Protein AF-A0A1B0GRP8-F1 (afdb_monomer)

Nearest PDB structures (foldseek):
  7cgp-assembly1_J  TM=9.597E-01  e=1.754E-04  Homo sapiens
  6lo8-assembly1_G  TM=8.815E-01  e=2.556E-01  Saccharomyces cerevisiae S288C
  3dxr-assembly1_A  TM=9.101E-01  e=4.476E-01  Saccharomyces cerevisiae
  7cgp-assembly1_E  TM=8.741E-01  e=9.018E-01  Homo sapiens
  8b6h-assembly1_FA  TM=8.719E-01  e=1.949E+00  Tetrahymena thermophila SB210

InterPro domains:
  IPR004217 Tim10-like [PF02953] (3-42)
  IPR035427 Tim10-like domain superfamily [G3DSA:1.10.287.810] (1-47)
  IPR035427 Tim10-like domain superfamily [SSF144122] (11-43)
 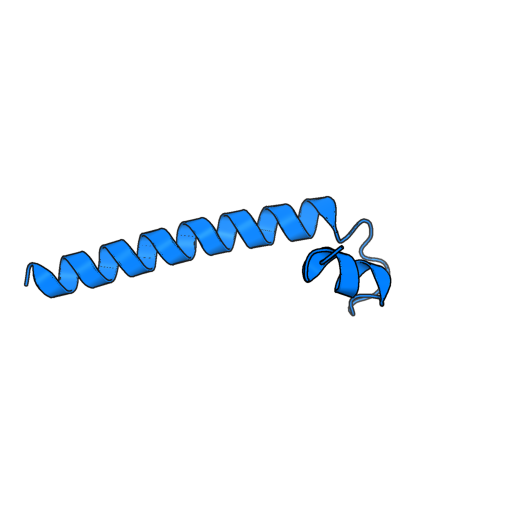 IPR050673 Mitochondrial import inner membrane translocase subunit [PTHR13172] (3-45)

Organism: Mus musculus (NCBI:txid10090)

Foldseek 3Di:
DVVVVVVVVVVVVVVVVVVVLVVVLCVPLPPDPPDPDDDPSSVCSSVPPPD

Solvent-accessible surface area (backbone atoms only — not comparable to full-atom values): 3116 Å² total; per-residue (Å²): 110,70,69,59,54,49,53,53,49,53,51,50,52,52,51,54,51,49,54,54,50,53,51,50,40,46,74,71,31,52,93,70,77,91,57,93,68,78,53,75,65,35,45,46,49,60,74,47,79,88,121

Structure (mmCIF, N/CA/C/O backbone):
data_AF-A0A1B0GRP8-F1
#
_entry.id   AF-A0A1B0GRP8-F1
#
loop_
_atom_site.group_PDB
_atom_site.id
_atom_site.type_symbol
_atom_site.label_atom_id
_atom_site.label_alt_id
_atom_site.label_comp_id
_atom_site.label_asym_id
_atom_site.label_entity_id
_atom_site.label_seq_id
_atom_site.pdbx_PDB_ins_code
_atom_site.Cartn_x
_atom_site.Cartn_y
_atom_site.Cartn_z
_atom_site.occupancy
_atom_site.B_iso_or_equiv
_atom_site.auth_seq_id
_atom_site.auth_comp_id
_atom_site.auth_asym_id
_atom_site.auth_atom_id
_atom_site.pdbx_PDB_model_num
ATOM 1 N N . MET A 1 1 ? -11.513 1.040 28.307 1.00 62.78 1 MET A N 1
ATOM 2 C CA . MET A 1 1 ? -11.915 -0.064 27.404 1.00 62.78 1 MET A CA 1
ATOM 3 C C . MET A 1 1 ? -12.455 0.466 26.074 1.00 62.78 1 MET A C 1
ATOM 5 O O . MET A 1 1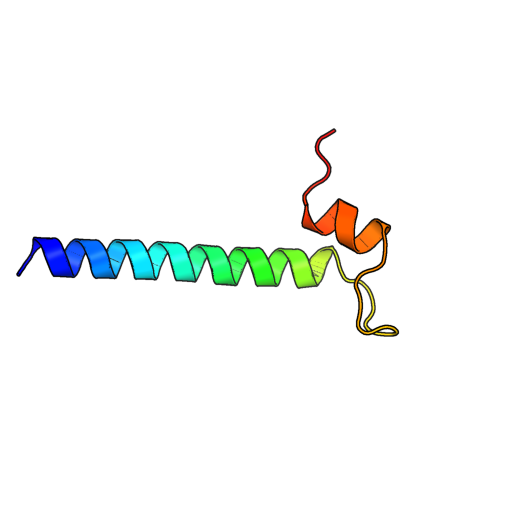 ? -11.896 0.122 25.042 1.00 62.78 1 MET A O 1
ATOM 9 N N . GLU A 1 2 ? -13.459 1.351 26.065 1.00 79.50 2 GLU A N 1
ATOM 10 C CA . GLU A 1 2 ? -14.065 1.871 24.817 1.00 79.50 2 GLU A CA 1
ATOM 11 C C . GLU A 1 2 ? -13.084 2.622 23.897 1.00 79.50 2 GLU A C 1
ATOM 13 O O . GLU A 1 2 ? -13.092 2.422 22.684 1.00 79.50 2 GLU A O 1
ATOM 18 N N . GLN A 1 3 ? -12.177 3.422 24.465 1.00 84.44 3 GLN A N 1
ATOM 19 C CA . GLN A 1 3 ? -11.191 4.190 23.695 1.00 84.44 3 GLN A CA 1
ATOM 20 C C . GLN A 1 3 ? -10.177 3.293 22.956 1.00 84.44 3 GLN A C 1
ATOM 22 O O . GLN A 1 3 ? -9.860 3.546 21.797 1.00 84.44 3 GLN A O 1
ATOM 27 N N . GLN A 1 4 ? -9.732 2.194 23.579 1.00 88.56 4 GLN A N 1
ATOM 28 C CA . GLN A 1 4 ? -8.859 1.202 22.934 1.00 88.56 4 GLN A CA 1
ATOM 29 C C . GLN A 1 4 ? -9.586 0.449 21.816 1.00 88.56 4 GLN A C 1
ATOM 31 O O . GLN A 1 4 ? -9.016 0.227 20.751 1.00 88.56 4 GLN A O 1
ATOM 36 N N . GLN A 1 5 ? -10.862 0.098 22.011 1.00 92.00 5 GLN A N 1
ATOM 37 C CA . GLN A 1 5 ? -11.656 -0.507 20.939 1.00 92.00 5 GLN A CA 1
ATOM 38 C C . GLN A 1 5 ? -11.838 0.447 19.753 1.00 92.00 5 GLN A C 1
ATOM 40 O O . GLN A 1 5 ? -11.806 -0.001 18.609 1.00 92.00 5 GLN A O 1
ATOM 45 N N . GLN A 1 6 ? -11.986 1.753 20.000 1.00 94.06 6 GLN A N 1
ATOM 46 C CA . GLN A 1 6 ? -12.039 2.742 18.923 1.00 94.06 6 GLN A CA 1
ATOM 47 C C . GLN A 1 6 ? -10.709 2.838 18.166 1.00 94.06 6 GLN A C 1
ATOM 49 O O . GLN A 1 6 ? -10.717 2.872 16.939 1.00 94.06 6 GLN A O 1
ATOM 54 N N . GLN A 1 7 ? -9.572 2.819 18.867 1.00 95.06 7 GLN A N 1
ATOM 55 C CA . GLN A 1 7 ? -8.252 2.795 18.224 1.00 95.06 7 GLN A CA 1
ATOM 56 C C . GLN A 1 7 ? -8.062 1.546 17.352 1.00 95.06 7 GLN A C 1
ATOM 58 O O . GLN A 1 7 ? -7.579 1.658 16.226 1.00 95.06 7 GLN A O 1
ATOM 63 N N . LEU A 1 8 ? -8.501 0.375 17.828 1.00 95.62 8 LEU A N 1
ATOM 64 C CA . LEU A 1 8 ? -8.455 -0.866 17.050 1.00 95.62 8 LEU A CA 1
ATOM 65 C C . LEU A 1 8 ? -9.361 -0.817 15.813 1.00 95.62 8 LEU A C 1
ATOM 67 O O . LEU A 1 8 ? -8.960 -1.303 14.757 1.00 95.62 8 LEU A O 1
ATOM 71 N N . ARG A 1 9 ? -10.554 -0.213 15.914 1.00 95.75 9 ARG A N 1
ATOM 72 C CA . ARG A 1 9 ? -11.434 0.010 14.753 1.00 95.75 9 ARG A CA 1
ATOM 73 C C . ARG A 1 9 ? -10.779 0.929 13.725 1.00 95.75 9 ARG A C 1
ATOM 75 O O . ARG A 1 9 ? -10.668 0.539 12.572 1.00 95.75 9 ARG A O 1
ATOM 82 N N . ASN A 1 10 ? -10.250 2.073 14.155 1.00 95.31 10 ASN A N 1
ATOM 83 C CA . ASN A 1 10 ? -9.581 3.020 13.258 1.00 95.31 10 ASN A CA 1
ATOM 84 C C . ASN A 1 10 ? -8.390 2.378 12.533 1.00 95.31 10 ASN A C 1
ATOM 86 O O . ASN A 1 10 ? -8.222 2.567 11.331 1.00 95.31 10 ASN A O 1
ATOM 90 N N . LEU A 1 11 ? -7.575 1.598 13.253 1.00 97.62 11 LEU A N 1
ATOM 91 C CA . LEU A 1 11 ? -6.461 0.868 12.652 1.00 97.62 11 LEU A CA 1
ATOM 92 C C . LEU A 1 11 ? -6.961 -0.165 11.640 1.00 97.62 11 LEU A C 1
ATOM 94 O O . LEU A 1 11 ? -6.430 -0.243 10.536 1.00 97.62 11 LEU A O 1
ATOM 98 N N . ARG A 1 12 ? -7.989 -0.944 11.992 1.00 97.56 12 ARG A N 1
ATOM 99 C CA . ARG A 1 12 ? -8.592 -1.917 11.075 1.00 97.56 12 ARG A CA 1
ATOM 100 C C . ARG A 1 12 ? -9.084 -1.236 9.801 1.00 97.56 12 ARG A C 1
ATOM 102 O O . ARG A 1 12 ? -8.781 -1.721 8.716 1.00 97.56 12 ARG A O 1
ATOM 109 N N . ASP A 1 13 ? -9.807 -0.132 9.929 1.00 97.81 13 ASP A N 1
ATOM 110 C CA . ASP A 1 13 ? -10.368 0.588 8.787 1.00 97.81 13 ASP A CA 1
ATOM 111 C C . ASP A 1 13 ? -9.256 1.161 7.899 1.00 97.81 13 ASP A C 1
ATOM 113 O O . ASP A 1 13 ? -9.299 0.998 6.679 1.00 97.81 13 ASP A O 1
ATOM 117 N N . PHE A 1 14 ? -8.202 1.727 8.500 1.00 98.31 14 PHE A N 1
ATOM 118 C CA . PHE A 1 14 ? -7.004 2.153 7.774 1.00 98.31 14 PHE A CA 1
ATOM 119 C C . PHE A 1 14 ? -6.362 0.998 6.997 1.00 98.31 14 PHE A C 1
ATOM 121 O O . PHE A 1 14 ? -6.076 1.140 5.810 1.00 98.31 14 PHE A O 1
ATOM 128 N N . LEU A 1 15 ? -6.172 -0.158 7.638 1.00 98.19 15 LEU A N 1
ATOM 129 C CA . LEU A 1 15 ? -5.557 -1.323 7.000 1.00 98.19 15 LEU A CA 1
ATOM 130 C C . LEU A 1 15 ? -6.421 -1.888 5.867 1.00 98.19 15 LEU A C 1
ATOM 132 O O . LEU A 1 15 ? -5.886 -2.310 4.846 1.00 98.19 15 LEU A O 1
ATOM 136 N N . LEU A 1 16 ? -7.748 -1.868 6.007 1.00 97.81 16 LEU A N 1
ATOM 137 C CA . LEU A 1 16 ? -8.658 -2.282 4.936 1.00 97.81 16 LEU A CA 1
ATOM 138 C C . LEU A 1 16 ? -8.554 -1.355 3.720 1.00 97.81 16 LEU A C 1
ATOM 140 O O . LEU A 1 16 ? -8.503 -1.835 2.586 1.00 97.81 16 LEU A O 1
ATOM 144 N N . VAL A 1 17 ? -8.490 -0.041 3.948 1.00 97.56 17 VAL A N 1
ATOM 145 C CA . VAL A 1 17 ? -8.294 0.943 2.875 1.00 97.56 17 VAL A CA 1
AT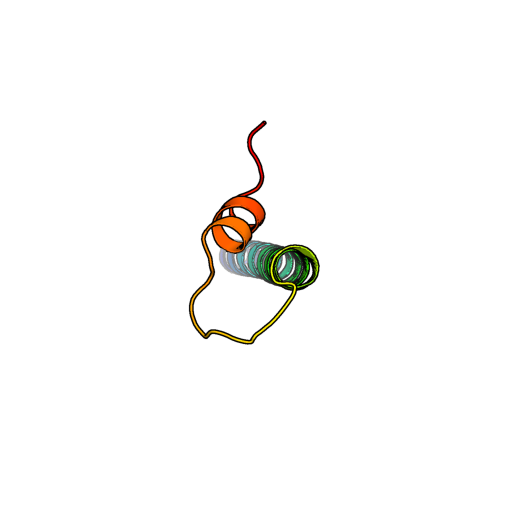OM 146 C C . VAL A 1 17 ? -6.918 0.781 2.236 1.00 97.56 17 VAL A C 1
ATO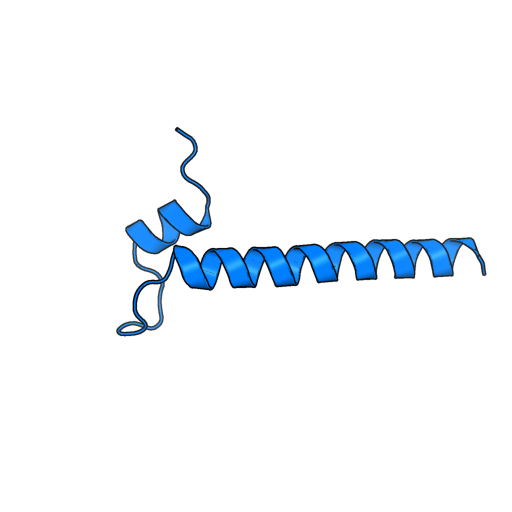M 148 O O . VAL A 1 17 ? -6.832 0.753 1.011 1.00 97.56 17 VAL A O 1
ATOM 151 N N . TYR A 1 18 ? -5.866 0.613 3.039 1.00 97.69 18 TYR A N 1
ATOM 152 C CA . TYR A 1 18 ? -4.508 0.363 2.558 1.00 97.69 18 TYR A CA 1
ATOM 153 C C . TYR A 1 18 ? -4.458 -0.871 1.656 1.00 97.69 18 TYR A C 1
ATOM 155 O O . TYR A 1 18 ? -4.005 -0.761 0.524 1.00 97.69 18 TYR A O 1
ATOM 163 N N . ASN A 1 19 ? -5.004 -2.005 2.103 1.00 97.00 19 ASN A N 1
ATOM 164 C CA . ASN A 1 19 ? -5.021 -3.245 1.323 1.00 97.00 19 ASN A CA 1
ATOM 165 C C . ASN A 1 19 ? -5.752 -3.080 -0.015 1.00 97.00 19 ASN A C 1
ATOM 167 O O . ASN A 1 19 ? -5.288 -3.558 -1.045 1.00 97.00 19 ASN A O 1
ATOM 171 N N . ARG A 1 20 ? -6.894 -2.382 -0.015 1.00 97.12 20 ARG A N 1
ATOM 172 C CA . ARG A 1 20 ? -7.640 -2.117 -1.250 1.00 97.12 20 ARG A CA 1
ATOM 173 C C . ARG A 1 20 ? -6.874 -1.188 -2.191 1.00 97.12 20 ARG A C 1
ATOM 175 O O . ARG A 1 20 ? -6.923 -1.361 -3.405 1.00 97.12 20 ARG A O 1
ATOM 182 N N . MET A 1 21 ? -6.205 -0.181 -1.639 1.00 95.75 21 MET A N 1
ATOM 183 C CA . MET A 1 21 ? -5.431 0.784 -2.412 1.00 95.75 21 MET A CA 1
ATOM 184 C C . MET A 1 21 ? -4.202 0.119 -3.036 1.00 95.75 21 MET A C 1
ATOM 186 O O . MET A 1 21 ? -3.960 0.299 -4.226 1.00 95.75 21 MET A O 1
ATOM 190 N N . THR A 1 22 ? -3.480 -0.706 -2.274 1.00 95.44 22 THR A N 1
ATOM 191 C CA . THR A 1 22 ? -2.311 -1.439 -2.775 1.00 95.44 22 THR A CA 1
ATOM 192 C C . THR A 1 22 ? -2.687 -2.475 -3.829 1.00 95.44 22 THR A C 1
ATOM 194 O O . THR A 1 22 ? -1.992 -2.569 -4.838 1.00 95.44 22 THR A O 1
ATOM 197 N N . GLU A 1 23 ? -3.802 -3.194 -3.662 1.00 97.00 23 GLU A N 1
ATOM 198 C CA . GLU A 1 23 ? -4.321 -4.109 -4.688 1.00 97.00 23 GLU A CA 1
ATOM 199 C C . GLU A 1 23 ? -4.650 -3.368 -5.991 1.00 97.00 23 GLU A C 1
ATOM 201 O O . GLU A 1 23 ? -4.250 -3.801 -7.073 1.00 97.00 23 GLU A O 1
ATOM 206 N N . LEU A 1 24 ? -5.335 -2.225 -5.893 1.00 94.94 24 LEU A N 1
ATOM 207 C CA . LEU A 1 24 ? -5.712 -1.431 -7.059 1.00 94.94 24 LEU A CA 1
ATOM 208 C C . LEU A 1 24 ? -4.491 -0.883 -7.804 1.00 94.94 24 LEU A C 1
ATOM 210 O O . LEU A 1 24 ? -4.457 -0.944 -9.034 1.00 94.94 24 LEU A O 1
ATOM 214 N N . CYS A 1 25 ? -3.506 -0.351 -7.075 1.00 95.12 25 CYS A N 1
ATOM 215 C CA . CYS A 1 25 ? -2.263 0.127 -7.673 1.00 95.12 25 CYS A CA 1
ATOM 216 C C . CYS A 1 25 ? -1.522 -1.023 -8.354 1.00 95.12 25 CYS A C 1
ATOM 218 O O . CYS A 1 25 ? -1.129 -0.883 -9.502 1.00 95.12 25 CYS A O 1
ATOM 220 N N . PHE A 1 26 ? -1.406 -2.188 -7.716 1.00 94.75 26 PHE A N 1
ATOM 221 C CA . PHE A 1 26 ? -0.750 -3.336 -8.340 1.00 94.75 26 PHE A CA 1
ATOM 222 C C . PHE A 1 26 ? -1.447 -3.765 -9.642 1.00 94.75 26 PHE A C 1
ATOM 224 O O . PHE A 1 26 ? -0.793 -3.910 -10.668 1.00 94.75 26 PHE A O 1
ATOM 231 N N . GLN A 1 27 ? -2.779 -3.885 -9.634 1.00 94.00 27 GLN A N 1
ATOM 232 C CA . GLN A 1 27 ? -3.554 -4.285 -10.817 1.00 94.00 27 GLN A CA 1
ATOM 233 C C . GLN A 1 27 ? -3.467 -3.293 -11.986 1.00 94.00 27 GLN A C 1
ATOM 235 O O . GLN A 1 27 ? -3.644 -3.698 -13.134 1.00 94.00 27 GLN A O 1
ATOM 240 N N . ARG A 1 28 ? -3.264 -1.998 -11.713 1.00 92.88 28 ARG A N 1
ATOM 241 C CA . ARG A 1 28 ? -3.255 -0.942 -12.742 1.00 92.88 28 ARG A CA 1
ATOM 242 C C . ARG A 1 28 ? -1.859 -0.511 -13.177 1.00 92.88 28 ARG A C 1
ATOM 244 O O . ARG A 1 28 ? -1.702 -0.116 -14.325 1.00 92.88 28 ARG A O 1
ATOM 251 N N . CYS A 1 29 ? -0.894 -0.540 -12.265 1.00 94.00 29 CYS A N 1
ATOM 252 C CA . CYS A 1 29 ? 0.425 0.066 -12.439 1.00 94.00 29 CYS A CA 1
ATOM 253 C C . CYS A 1 29 ? 1.525 -0.960 -12.737 1.00 94.00 29 CYS A C 1
ATOM 255 O O . CYS A 1 29 ? 2.582 -0.560 -13.197 1.00 94.00 29 CYS A O 1
ATOM 257 N N . VAL A 1 30 ? 1.294 -2.258 -12.493 1.00 93.75 30 VAL A N 1
ATOM 258 C CA . VAL A 1 30 ? 2.276 -3.333 -12.733 1.00 93.75 30 VAL A CA 1
ATOM 259 C C . VAL A 1 30 ? 1.733 -4.269 -13.822 1.00 93.75 30 VAL A C 1
ATOM 261 O O . VAL A 1 30 ? 1.039 -5.243 -13.516 1.00 93.75 30 VAL A O 1
ATOM 264 N N . PRO A 1 31 ? 1.972 -3.976 -15.115 1.00 9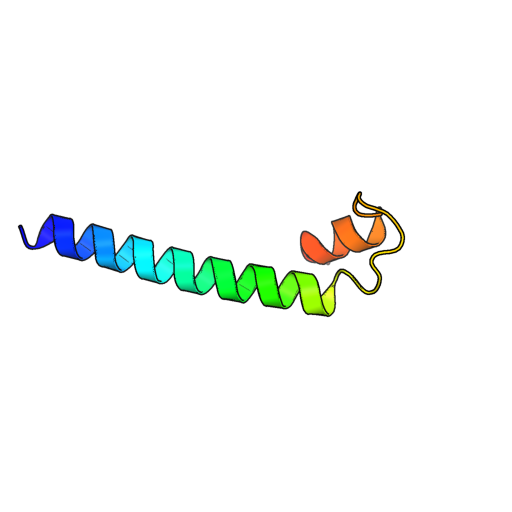2.06 31 PRO A N 1
ATOM 265 C CA . PRO A 1 31 ? 1.379 -4.725 -16.224 1.00 92.06 31 PRO A CA 1
ATOM 266 C C . PRO A 1 31 ? 2.017 -6.104 -16.444 1.00 92.06 31 PRO A C 1
ATOM 268 O O . PRO A 1 31 ? 1.423 -6.957 -17.107 1.00 92.06 31 PRO A O 1
ATOM 271 N N . SER A 1 32 ? 3.226 -6.341 -15.925 1.00 91.38 32 SER A N 1
ATOM 272 C CA . SER A 1 32 ? 3.948 -7.605 -16.097 1.00 91.38 32 SER A CA 1
ATOM 273 C C . SER A 1 32 ? 4.832 -7.922 -14.888 1.00 91.38 32 SER A C 1
ATOM 275 O O . SER A 1 32 ? 5.146 -7.048 -14.096 1.00 91.38 32 SER A O 1
ATOM 277 N N . LEU A 1 33 ? 5.250 -9.183 -14.742 1.00 94.00 33 LEU A N 1
ATOM 278 C CA . LEU A 1 33 ? 6.130 -9.642 -13.652 1.00 94.00 33 LEU A CA 1
ATOM 279 C C . LEU A 1 33 ? 7.419 -10.276 -14.196 1.00 94.00 33 LEU A C 1
ATOM 281 O O . LEU A 1 33 ? 7.901 -11.284 -13.676 1.00 94.00 33 LEU A O 1
ATOM 285 N N . HIS A 1 34 ? 7.948 -9.735 -15.297 1.00 94.00 34 HIS A N 1
ATOM 286 C CA . HIS A 1 34 ? 9.152 -10.265 -15.948 1.00 94.00 34 HIS A CA 1
ATOM 287 C C . HIS A 1 34 ? 10.426 -10.035 -15.124 1.00 94.00 34 HIS A C 1
ATOM 289 O O . HIS A 1 34 ? 11.352 -10.849 -15.168 1.00 94.00 34 HIS A O 1
ATOM 295 N N . HIS A 1 35 ? 10.458 -8.963 -14.338 1.00 92.19 35 HIS A N 1
ATOM 296 C CA . HIS A 1 35 ? 11.529 -8.595 -13.420 1.00 92.19 35 HIS A CA 1
ATOM 297 C C . HIS A 1 35 ? 10.974 -8.450 -11.996 1.00 92.19 35 HIS A C 1
ATOM 299 O O . HIS A 1 35 ? 9.791 -8.217 -11.781 1.00 92.19 35 HIS A O 1
ATOM 305 N N . ARG A 1 36 ? 11.834 -8.667 -10.991 1.00 93.25 36 ARG A N 1
ATOM 306 C CA . ARG A 1 36 ? 11.438 -8.602 -9.569 1.00 93.25 36 ARG A CA 1
ATOM 307 C C . ARG A 1 36 ? 11.324 -7.164 -9.052 1.00 93.25 36 ARG A C 1
ATOM 309 O O . ARG A 1 36 ? 10.547 -6.915 -8.136 1.00 93.25 36 ARG A O 1
ATOM 316 N N . ALA A 1 37 ? 12.191 -6.275 -9.529 1.00 94.25 37 ALA A N 1
ATOM 317 C CA . ALA A 1 37 ? 12.141 -4.861 -9.168 1.00 94.25 37 ALA A CA 1
ATOM 318 C C . ALA A 1 37 ? 11.013 -4.175 -9.948 1.00 94.25 37 ALA A C 1
ATOM 320 O O . ALA A 1 37 ? 10.563 -4.731 -10.935 1.00 94.25 37 ALA A O 1
ATOM 321 N N . LEU A 1 38 ? 10.581 -2.991 -9.526 1.00 91.25 38 LEU A N 1
ATOM 322 C CA . LEU A 1 38 ? 9.746 -2.145 -10.378 1.00 91.25 38 LEU A CA 1
ATOM 323 C C . LEU A 1 38 ? 10.644 -1.413 -11.375 1.00 91.25 38 LEU A C 1
ATOM 325 O O . LEU A 1 38 ? 11.756 -1.005 -11.011 1.00 91.25 38 LEU A O 1
ATOM 329 N N . ASP A 1 39 ? 10.181 -1.252 -12.608 1.00 91.38 39 ASP A N 1
ATOM 330 C CA . ASP A 1 39 ? 10.828 -0.337 -13.547 1.00 91.38 39 ASP A CA 1
ATOM 331 C C . ASP A 1 39 ? 10.453 1.130 -13.253 1.00 91.38 39 ASP A C 1
ATOM 333 O O . ASP A 1 39 ? 9.667 1.430 -12.355 1.00 91.38 39 ASP A O 1
ATOM 337 N N . ALA A 1 40 ? 11.070 2.077 -13.962 1.00 89.81 40 ALA A N 1
ATOM 338 C CA . ALA A 1 40 ? 10.857 3.501 -13.704 1.00 89.81 40 ALA A CA 1
ATOM 339 C C . ALA A 1 40 ? 9.407 3.961 -13.970 1.00 89.81 40 ALA A C 1
ATOM 341 O O . ALA A 1 40 ? 8.928 4.855 -13.273 1.00 89.81 40 ALA A O 1
ATOM 342 N N . GLU A 1 41 ? 8.715 3.344 -14.931 1.00 89.25 41 GLU A N 1
ATOM 343 C CA . GLU A 1 41 ? 7.335 3.675 -15.303 1.00 89.25 41 GLU A CA 1
ATOM 344 C C . GLU A 1 41 ? 6.343 3.096 -14.281 1.00 89.25 41 GLU A C 1
ATOM 346 O O . GLU A 1 41 ? 5.439 3.790 -13.806 1.00 89.25 41 GLU A O 1
ATOM 351 N N . GLU A 1 42 ? 6.558 1.851 -13.852 1.00 90.06 42 GLU A N 1
ATOM 352 C CA . GLU A 1 42 ? 5.808 1.217 -12.763 1.00 90.06 42 GLU A CA 1
ATOM 353 C C . GLU A 1 42 ? 5.985 1.991 -11.450 1.00 90.06 42 GLU A C 1
ATOM 355 O O . GLU A 1 42 ? 5.026 2.198 -10.708 1.00 90.06 42 GLU A O 1
ATOM 360 N N . VAL A 1 43 ? 7.200 2.477 -11.167 1.00 90.06 43 VAL A N 1
ATOM 361 C CA . VAL A 1 43 ? 7.462 3.366 -10.029 1.00 90.06 43 VAL A CA 1
ATOM 362 C C . VAL A 1 43 ? 6.611 4.631 -10.157 1.00 90.06 43 VAL A C 1
ATOM 364 O O . VAL A 1 43 ? 5.795 4.890 -9.274 1.00 90.06 43 VAL A O 1
ATOM 367 N N . GLU A 1 44 ? 6.743 5.396 -11.241 1.00 88.75 44 GLU A N 1
ATOM 368 C CA . GLU A 1 44 ? 6.017 6.662 -11.435 1.00 88.75 44 GLU A CA 1
ATOM 369 C C . GLU A 1 44 ? 4.493 6.499 -11.317 1.00 88.75 44 GLU A C 1
ATOM 371 O O . GLU A 1 44 ? 3.825 7.286 -10.642 1.00 88.75 44 GLU A O 1
ATOM 376 N N . THR A 1 45 ? 3.943 5.436 -11.900 1.00 89.12 45 THR A N 1
ATOM 377 C CA . THR A 1 45 ? 2.504 5.158 -11.845 1.00 89.12 45 THR A CA 1
ATOM 378 C C . THR A 1 45 ? 2.033 4.720 -10.453 1.00 89.12 45 THR A C 1
ATOM 380 O O . THR A 1 45 ? 0.951 5.138 -10.032 1.00 89.12 45 THR A O 1
ATOM 383 N N . VAL A 1 46 ? 2.832 3.952 -9.696 1.00 88.12 46 VAL A N 1
ATOM 384 C CA . VAL A 1 46 ? 2.527 3.570 -8.299 1.00 88.12 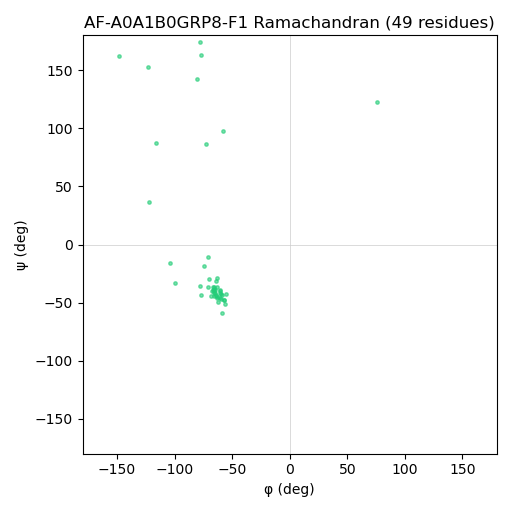46 VAL A CA 1
ATOM 385 C C . VAL A 1 46 ? 2.546 4.775 -7.354 1.00 88.12 46 VAL A C 1
ATOM 387 O O . VAL A 1 46 ? 1.714 4.841 -6.445 1.00 88.12 46 VAL A O 1
ATOM 390 N N . TRP A 1 47 ? 3.453 5.736 -7.557 1.00 82.50 47 TRP A N 1
ATOM 391 C CA . TRP A 1 47 ? 3.482 6.985 -6.777 1.00 82.50 47 TRP A CA 1
ATOM 392 C C . TRP A 1 47 ? 2.322 7.932 -7.117 1.00 82.50 47 TRP A C 1
ATOM 394 O O . TRP A 1 47 ? 2.078 8.886 -6.375 1.00 82.50 47 TRP A O 1
ATOM 404 N N . GLY A 1 48 ? 1.578 7.631 -8.187 1.00 77.38 48 GLY A N 1
ATOM 405 C CA . GLY A 1 48 ? 0.544 8.483 -8.745 1.00 77.38 48 GLY A CA 1
ATOM 406 C C . GLY A 1 48 ? 1.182 9.624 -9.524 1.00 77.38 48 GLY A C 1
ATOM 407 O O . GLY A 1 48 ? 1.958 10.405 -8.976 1.00 77.38 48 GLY A O 1
ATOM 408 N N . SER A 1 49 ? 0.836 9.741 -10.806 1.0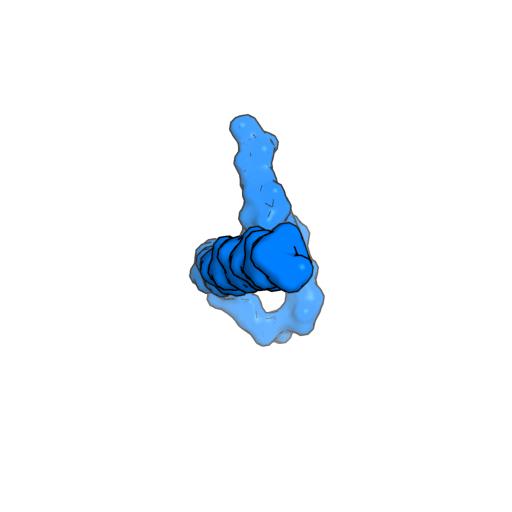0 62.19 49 SER A N 1
ATOM 409 C CA . SER A 1 49 ? 1.227 10.881 -11.630 1.00 62.19 49 SER A CA 1
ATOM 410 C C . SER A 1 49 ? 0.698 12.163 -10.979 1.00 62.19 49 SER A C 1
ATOM 412 O O . SER A 1 49 ? -0.473 12.508 -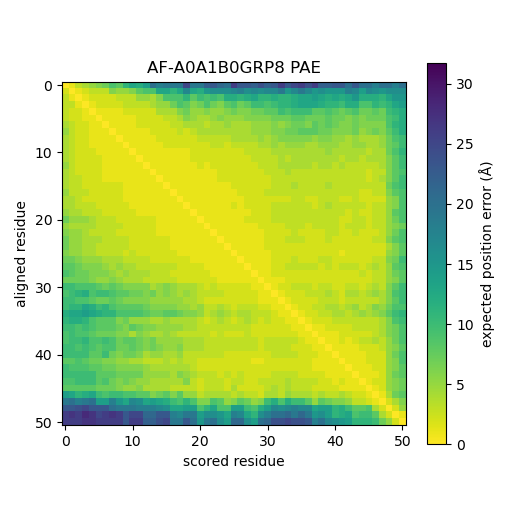11.133 1.00 62.19 49 SER A O 1
ATOM 414 N N . GLN A 1 50 ? 1.534 12.867 -10.215 1.00 58.50 50 GLN A N 1
ATOM 415 C CA . GLN A 1 50 ? 1.284 14.270 -9.909 1.00 58.50 50 GLN A CA 1
ATOM 416 C C . GLN A 1 50 ? 1.568 15.045 -11.195 1.00 58.50 50 GLN A C 1
ATOM 418 O O . GLN A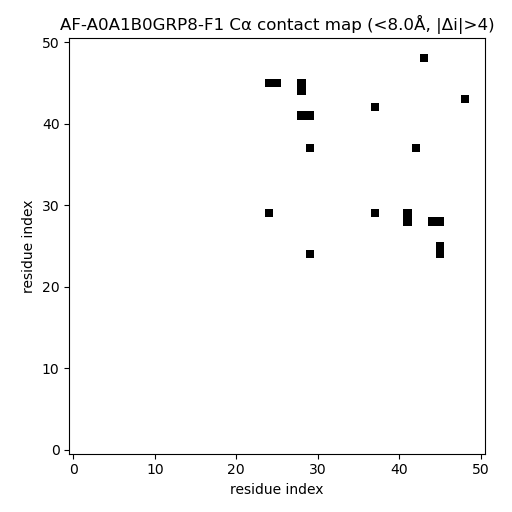 1 50 ? 2.699 15.453 -11.450 1.00 58.50 50 GLN A O 1
ATOM 423 N N . SER A 1 51 ? 0.543 15.145 -12.041 1.00 49.12 51 SER A N 1
ATOM 424 C CA . SER A 1 51 ? 0.445 16.125 -13.125 1.00 49.12 51 SER A CA 1
ATOM 425 C C . SER A 1 51 ? -0.358 17.321 -12.639 1.00 49.12 51 SER A C 1
ATOM 427 O O . SER A 1 51 ? -1.441 17.085 -12.057 1.00 49.12 51 SER A O 1
#

pLDDT: mean 90.12, std 10.46, range [49.12, 98.31]

Sequence (51 aa):
MEQQQQQLRNLRDFLLVYNRMTELCFQRCVPSLHHRALDAEEVETVWGSQS

Radius of gyration: 15.9 Å; Cα contacts (8 Å, |Δi|>4): 10; chains: 1; bounding box: 26×26×44 Å

Secondary structure (DSSP, 8-state):
-HHHHHHHHHHHHHHHHHHHHHHHHHHHH----SSSS--HHHHHHHT----

Mean predicted aligned error: 5.14 Å